Protein AF-A0A0L8AGY3-F1 (afdb_monomer_lite)

Organism: NCBI:txid1566026

InterPro domains:
  IPR044048 Bacterial Ig-like domain 12 [PF19078] (30-74)

Sequence (74 aa):
TVTIDVAANVAQDAAANGNTAATQFSITADLTAPTVLISSTAANPINDAFTATFTFSEAVTGFAVGDITLGNAT

Secondary structure (DSSP, 8-state):
-EEE---TTSSB-TT-PBPPPPPPEEEPPP-PPPPEEEE--S-SS--S----EEEESS---S--GGGPPPSS--

pLDDT: mean 95.9, std 2.6, range [81.5, 98.25]

Structure (mmCIF, N/CA/C/O backbone):
data_AF-A0A0L8AGY3-F1
#
_entry.id   AF-A0A0L8AGY3-F1
#
loop_
_atom_site.group_PDB
_atom_site.id
_atom_site.type_symbol
_atom_site.label_atom_id
_atom_site.label_alt_id
_atom_site.label_comp_id
_atom_site.label_asym_id
_atom_site.label_entity_id
_atom_site.label_seq_id
_atom_site.pdbx_PDB_ins_code
_atom_site.Cartn_x
_atom_site.Cartn_y
_atom_site.Cartn_z
_atom_site.occupancy
_atom_site.B_iso_or_equiv
_atom_site.auth_seq_id
_atom_site.auth_comp_id
_atom_site.auth_asym_id
_atom_site.auth_atom_id
_atom_site.pdbx_PDB_model_num
ATOM 1 N N . THR A 1 1 ? -1.248 2.421 15.416 1.00 90.75 1 THR A N 1
ATOM 2 C CA . THR A 1 1 ? -2.096 1.655 16.352 1.00 90.75 1 THR A CA 1
ATOM 3 C C . THR A 1 1 ? -3.540 1.976 16.082 1.00 90.75 1 THR A C 1
ATOM 5 O O . THR A 1 1 ? -3.846 3.142 15.866 1.00 90.75 1 THR A O 1
ATOM 8 N N . VAL A 1 2 ? -4.392 0.961 16.057 1.00 95.38 2 VAL A N 1
ATOM 9 C CA . VAL A 1 2 ? -5.843 1.089 15.909 1.00 95.38 2 VAL A CA 1
ATOM 10 C C . VAL A 1 2 ? -6.469 0.648 17.223 1.00 95.38 2 VAL A C 1
ATOM 12 O O . VAL A 1 2 ? -6.101 -0.404 17.751 1.00 95.38 2 VAL A O 1
ATOM 15 N N . THR A 1 3 ? -7.379 1.456 17.757 1.00 96.38 3 THR A N 1
ATOM 16 C CA . THR A 1 3 ? -8.092 1.162 19.001 1.00 96.38 3 THR A CA 1
ATOM 17 C C . THR A 1 3 ? -9.582 1.027 18.747 1.00 96.38 3 THR A C 1
ATOM 19 O O . THR A 1 3 ? -10.126 1.619 17.813 1.00 96.38 3 THR A O 1
ATOM 22 N N . ILE A 1 4 ? -10.233 0.221 19.579 1.00 96.44 4 ILE A N 1
ATOM 23 C CA . ILE A 1 4 ? -11.685 0.086 19.603 1.00 96.44 4 ILE A CA 1
ATOM 24 C C . ILE A 1 4 ? -12.134 0.280 21.044 1.00 96.44 4 ILE A C 1
ATOM 26 O O . ILE A 1 4 ? -11.709 -0.446 21.947 1.00 96.44 4 ILE A O 1
ATOM 30 N N . ASP A 1 5 ? -13.015 1.257 21.226 1.00 97.56 5 ASP A N 1
ATOM 31 C CA . ASP A 1 5 ? -13.602 1.621 22.504 1.00 97.56 5 ASP A CA 1
ATOM 32 C C . ASP A 1 5 ? -15.114 1.414 22.455 1.00 97.56 5 ASP A C 1
ATOM 34 O O . ASP A 1 5 ? -15.787 1.789 21.493 1.00 97.56 5 ASP A O 1
ATOM 38 N N . VAL A 1 6 ? -15.655 0.840 23.527 1.00 97.50 6 VAL A N 1
ATOM 39 C CA . VAL A 1 6 ? -17.098 0.781 23.768 1.00 97.50 6 VAL A CA 1
ATOM 40 C C . VAL A 1 6 ? -17.344 1.523 25.069 1.00 97.50 6 VAL A C 1
ATOM 42 O O . VAL A 1 6 ? -17.046 1.012 26.148 1.00 97.50 6 VAL A O 1
ATOM 45 N N . ALA A 1 7 ? -17.839 2.756 24.965 1.00 98.25 7 ALA A N 1
ATOM 46 C CA . ALA A 1 7 ? -18.134 3.572 26.135 1.00 98.25 7 ALA A CA 1
ATOM 47 C C . ALA A 1 7 ? -19.306 2.986 26.946 1.00 98.25 7 ALA A C 1
ATOM 49 O O . ALA A 1 7 ? -20.049 2.121 26.479 1.00 98.25 7 ALA A O 1
ATOM 50 N N . ALA A 1 8 ? -19.472 3.447 28.185 1.00 97.94 8 ALA A N 1
ATOM 51 C CA . ALA A 1 8 ? -20.639 3.081 28.980 1.00 97.94 8 ALA A CA 1
ATOM 52 C C . ALA A 1 8 ? -21.919 3.661 28.356 1.00 97.94 8 ALA A C 1
ATOM 54 O O . ALA A 1 8 ? -21.898 4.762 27.803 1.00 97.94 8 ALA A O 1
ATOM 55 N N . ASN A 1 9 ? -23.033 2.943 28.503 1.00 97.19 9 ASN A N 1
ATOM 56 C CA . ASN A 1 9 ? -24.375 3.363 28.081 1.00 97.19 9 ASN A CA 1
ATOM 57 C C . ASN A 1 9 ? -24.556 3.614 26.568 1.00 97.19 9 ASN A C 1
ATOM 59 O O . ASN A 1 9 ? -25.486 4.314 26.174 1.00 97.19 9 ASN A O 1
ATOM 63 N N . VAL A 1 10 ? -23.698 3.053 25.711 1.00 97.69 10 VAL A N 1
ATOM 64 C CA . VAL A 1 10 ? -23.874 3.110 24.242 1.00 97.69 10 VAL A CA 1
ATOM 65 C C . VAL A 1 10 ? -24.777 1.992 23.722 1.00 97.69 10 VAL A C 1
ATOM 67 O O . VAL A 1 10 ? -25.383 2.127 22.662 1.00 97.69 10 VAL A O 1
ATOM 70 N N . ALA A 1 11 ? -24.885 0.900 24.476 1.00 97.00 11 ALA A N 1
ATOM 71 C CA . ALA A 1 11 ? -25.830 -0.182 24.260 1.00 97.00 11 ALA A CA 1
ATOM 72 C C . ALA A 1 11 ? -26.791 -0.250 25.450 1.00 97.00 11 ALA A C 1
ATOM 74 O O . ALA A 1 11 ? -26.365 -0.133 26.601 1.00 97.00 11 ALA A O 1
ATOM 75 N N . GLN A 1 12 ? -28.078 -0.441 25.160 1.00 97.81 12 GLN A N 1
ATOM 76 C CA . GLN A 1 12 ? -29.135 -0.577 26.158 1.00 97.81 12 GLN A CA 1
ATOM 77 C C . GLN A 1 12 ? -29.964 -1.831 25.883 1.00 97.81 12 GLN A C 1
ATOM 79 O O . GLN A 1 12 ? -30.203 -2.173 24.723 1.00 97.81 12 GLN A O 1
ATOM 84 N N . ASP A 1 13 ? -30.401 -2.508 26.942 1.00 96.56 13 ASP A N 1
ATOM 85 C CA . ASP A 1 13 ? -31.378 -3.592 26.831 1.00 96.56 13 ASP A CA 1
ATOM 86 C C . ASP A 1 13 ? -32.821 -3.055 26.705 1.00 96.56 13 ASP A C 1
ATOM 88 O O . ASP A 1 13 ? -33.072 -1.847 26.702 1.00 96.56 13 ASP A O 1
ATOM 92 N N . ALA A 1 14 ? -33.800 -3.960 26.606 1.00 97.81 14 ALA A N 1
ATOM 93 C CA . ALA A 1 14 ? -35.214 -3.593 26.487 1.00 97.81 14 ALA A CA 1
ATOM 94 C C . ALA A 1 14 ? -35.776 -2.869 27.729 1.00 97.81 14 ALA A C 1
ATOM 96 O O . ALA A 1 14 ? -36.831 -2.242 27.641 1.00 97.81 14 ALA A O 1
ATOM 97 N N . ALA A 1 15 ? -35.089 -2.950 28.870 1.00 97.88 15 ALA A N 1
ATOM 98 C CA . ALA A 1 15 ? -35.428 -2.251 30.103 1.00 97.88 15 ALA A CA 1
ATOM 99 C C . ALA A 1 15 ? -34.638 -0.936 30.276 1.00 97.88 15 ALA A C 1
ATOM 101 O O . ALA A 1 15 ?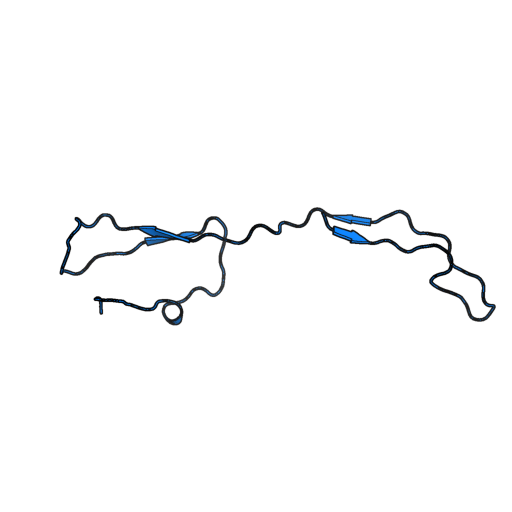 -34.730 -0.315 31.332 1.00 97.88 15 ALA A O 1
ATOM 102 N N . ALA A 1 16 ? -33.905 -0.495 29.244 1.00 97.00 16 ALA A N 1
ATOM 103 C CA . ALA A 1 16 ? -33.040 0.687 29.243 1.00 97.00 16 ALA A CA 1
ATOM 104 C C . ALA A 1 16 ? -31.847 0.615 30.219 1.00 97.00 16 ALA A C 1
ATOM 106 O O . ALA A 1 16 ? -31.298 1.644 30.616 1.00 97.00 16 ALA A O 1
ATOM 107 N N . ASN A 1 17 ? -31.396 -0.589 30.588 1.00 97.94 17 ASN A N 1
ATOM 108 C CA . ASN A 1 17 ? -30.145 -0.739 31.329 1.00 97.94 17 ASN A CA 1
ATOM 109 C C . ASN A 1 17 ? -28.960 -0.581 30.369 1.00 97.94 17 ASN A C 1
ATOM 111 O O . ASN A 1 17 ? -28.862 -1.305 29.377 1.00 97.94 17 ASN A O 1
ATOM 115 N N . GLY A 1 18 ? -28.051 0.348 30.670 1.00 98.25 18 GLY A N 1
ATOM 116 C CA . GLY A 1 18 ? -26.845 0.581 29.876 1.00 98.25 18 GLY A CA 1
ATOM 117 C C . GLY A 1 18 ? -25.733 -0.443 30.124 1.00 98.25 18 GLY A C 1
ATOM 118 O O . GLY A 1 18 ? -25.592 -0.986 31.221 1.00 98.25 18 GLY A O 1
ATOM 119 N N . ASN A 1 19 ? -24.893 -0.683 29.113 1.00 98.19 19 ASN A N 1
ATOM 120 C CA . ASN A 1 19 ? -23.662 -1.460 29.275 1.00 98.19 19 ASN A CA 1
ATOM 121 C C . ASN A 1 19 ? -22.604 -0.703 30.101 1.00 98.19 19 ASN A C 1
ATOM 123 O O . ASN A 1 19 ? -22.523 0.527 30.074 1.00 98.19 19 ASN A O 1
ATOM 127 N N . THR A 1 20 ? -21.707 -1.440 30.758 1.00 98.19 20 THR A N 1
ATOM 128 C CA . THR A 1 20 ? -20.456 -0.877 31.292 1.00 98.19 20 THR A CA 1
ATOM 129 C C . THR A 1 20 ? -19.450 -0.648 30.164 1.00 98.19 20 THR A C 1
ATOM 131 O O . THR A 1 20 ? -19.455 -1.377 29.170 1.00 98.19 20 THR A O 1
ATOM 134 N N . ALA A 1 21 ? -18.582 0.356 30.316 1.00 98.25 21 ALA A N 1
ATOM 135 C CA . ALA A 1 21 ? -17.494 0.591 29.373 1.00 98.25 21 ALA A CA 1
ATOM 136 C C . ALA A 1 21 ? -16.584 -0.645 29.264 1.00 98.25 21 ALA A C 1
ATOM 138 O O . ALA A 1 21 ? -16.231 -1.251 30.278 1.00 98.25 21 ALA A O 1
ATOM 139 N N . ALA A 1 22 ? -16.205 -1.011 28.040 1.00 97.69 22 ALA A N 1
ATOM 140 C CA . ALA A 1 22 ? -15.283 -2.114 27.799 1.00 97.69 22 ALA A CA 1
ATOM 141 C C . ALA A 1 22 ? -13.837 -1.709 28.121 1.00 97.69 22 ALA A C 1
ATOM 143 O O . ALA A 1 22 ? -13.460 -0.542 28.010 1.00 97.69 22 ALA A O 1
ATOM 144 N N . THR A 1 23 ? -12.998 -2.691 28.456 1.00 97.81 23 THR A N 1
ATOM 145 C CA . THR A 1 23 ? -11.544 -2.503 28.389 1.00 97.81 23 THR A CA 1
ATOM 146 C C . THR A 1 23 ? -11.155 -2.239 26.936 1.00 97.81 23 THR A C 1
ATOM 148 O O . THR A 1 23 ? -11.564 -2.989 26.050 1.00 97.81 23 THR A O 1
ATOM 151 N N . GLN A 1 24 ? -10.379 -1.181 26.695 1.00 97.44 24 GLN A N 1
ATOM 152 C CA . GLN A 1 24 ? -9.971 -0.794 25.347 1.00 97.44 24 GLN A CA 1
ATOM 153 C C . GLN A 1 24 ? -9.236 -1.941 24.646 1.00 97.44 24 GLN A C 1
ATOM 155 O O . GLN A 1 24 ? 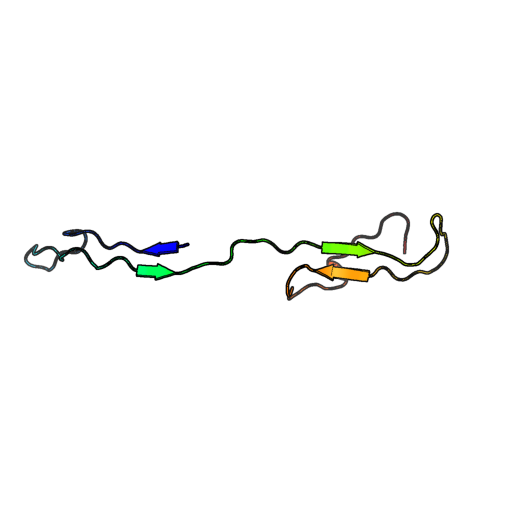-8.269 -2.496 25.176 1.00 97.44 24 GLN A O 1
ATOM 160 N N . PHE A 1 25 ? -9.671 -2.255 23.428 1.00 97.69 25 PHE A N 1
ATOM 161 C CA . PHE A 1 25 ? -8.929 -3.131 22.533 1.00 97.69 25 PHE A CA 1
ATOM 162 C C . PHE A 1 25 ? -7.948 -2.300 21.703 1.00 97.69 25 PHE A C 1
ATOM 164 O O . PHE A 1 25 ? -8.286 -1.211 21.235 1.00 97.69 25 PHE A O 1
ATOM 171 N N . SER A 1 26 ? -6.737 -2.816 21.497 1.00 97.06 26 SER A N 1
ATOM 172 C CA . SER A 1 26 ? -5.686 -2.136 20.742 1.00 97.06 26 SER A CA 1
ATOM 173 C C . SER A 1 26 ? -4.881 -3.133 19.918 1.00 97.06 26 SER A C 1
ATOM 175 O O . SER A 1 26 ? -4.521 -4.205 20.406 1.00 97.06 26 SER A O 1
ATOM 177 N N . ILE A 1 27 ? -4.588 -2.764 18.672 1.00 97.25 27 ILE A N 1
ATOM 178 C CA . ILE A 1 27 ? -3.747 -3.536 17.758 1.00 97.25 27 ILE A CA 1
ATOM 179 C C . ILE A 1 27 ? -2.793 -2.616 16.992 1.00 97.25 27 ILE A C 1
ATOM 181 O O . ILE A 1 27 ? -3.127 -1.493 16.600 1.00 97.25 27 ILE A O 1
ATOM 185 N N . THR A 1 28 ? -1.570 -3.082 16.760 1.00 96.50 28 THR A N 1
ATOM 186 C CA . THR A 1 28 ? -0.631 -2.416 15.856 1.00 96.50 28 THR A CA 1
ATOM 187 C C . THR A 1 28 ? -1.007 -2.743 14.416 1.00 96.50 28 THR A C 1
ATOM 189 O O . THR A 1 28 ? -0.950 -3.899 14.012 1.00 96.50 28 THR A O 1
ATOM 192 N N . ALA A 1 29 ? -1.389 -1.725 13.649 1.00 93.56 29 ALA A N 1
ATOM 193 C CA . ALA A 1 29 ? -1.535 -1.827 12.204 1.00 93.56 29 ALA A CA 1
ATOM 194 C C . ALA A 1 29 ? -0.268 -1.290 11.540 1.00 93.56 29 ALA A C 1
ATOM 196 O O . ALA A 1 29 ? 0.224 -0.234 11.954 1.00 93.56 29 ALA A O 1
ATOM 197 N N . ASP A 1 30 ? 0.221 -1.999 10.525 1.00 92.19 30 ASP A N 1
ATOM 198 C CA . ASP A 1 30 ? 1.155 -1.422 9.568 1.00 92.19 30 ASP A CA 1
ATOM 199 C C . ASP A 1 30 ? 0.358 -0.588 8.563 1.00 92.19 30 ASP A C 1
ATOM 201 O O . ASP A 1 30 ? -0.605 -1.067 7.966 1.00 92.19 30 ASP A O 1
ATOM 205 N N . LEU A 1 31 ? 0.713 0.688 8.462 1.00 91.25 31 LEU A N 1
ATOM 206 C CA . LEU A 1 31 ? 0.088 1.666 7.568 1.00 91.25 31 LEU A CA 1
ATOM 207 C C . LEU A 1 31 ? 1.127 2.281 6.625 1.00 91.25 31 LEU A C 1
ATOM 209 O O . LEU A 1 31 ? 0.866 3.304 5.989 1.00 91.25 31 LEU A O 1
ATOM 213 N N . THR A 1 32 ? 2.321 1.695 6.579 1.00 93.38 32 THR A N 1
ATOM 214 C CA . THR A 1 32 ? 3.371 2.099 5.654 1.00 93.38 32 THR A CA 1
ATOM 215 C C . THR A 1 32 ? 2.978 1.603 4.271 1.00 93.38 32 THR A C 1
ATOM 217 O O . THR A 1 32 ? 2.617 0.446 4.112 1.00 93.38 32 THR A O 1
ATOM 220 N N . ALA A 1 33 ? 2.982 2.491 3.278 1.00 94.44 33 ALA A N 1
ATOM 221 C CA . ALA A 1 33 ? 2.710 2.096 1.902 1.00 94.44 33 ALA A CA 1
ATOM 222 C C . ALA A 1 33 ? 3.980 1.531 1.239 1.00 94.44 33 ALA A C 1
ATOM 224 O O . ALA A 1 33 ? 5.075 2.046 1.513 1.00 94.44 33 ALA A O 1
ATOM 225 N N . PRO A 1 34 ? 3.845 0.578 0.295 1.00 96.31 34 PRO A N 1
ATOM 226 C CA . PRO A 1 34 ? 4.981 0.066 -0.451 1.00 96.31 34 PRO A CA 1
ATOM 227 C C . PRO A 1 34 ? 5.593 1.182 -1.287 1.00 96.31 34 PRO A C 1
ATOM 229 O O . PRO A 1 34 ? 4.900 1.954 -1.952 1.00 96.31 34 PRO A O 1
ATOM 232 N N . THR A 1 35 ? 6.917 1.229 -1.311 1.00 97.25 35 THR A N 1
ATOM 233 C CA . THR A 1 35 ? 7.674 2.028 -2.275 1.00 97.25 35 THR A CA 1
ATOM 234 C C . THR A 1 35 ? 8.207 1.119 -3.372 1.00 97.25 35 THR A C 1
ATOM 236 O O . THR A 1 35 ? 8.397 -0.079 -3.154 1.00 97.25 35 THR A O 1
ATOM 239 N N . VAL A 1 36 ? 8.452 1.685 -4.553 1.00 97.56 36 VAL A N 1
ATOM 240 C CA . VAL A 1 36 ? 9.082 0.981 -5.672 1.00 97.56 36 VAL A CA 1
ATOM 241 C C . VAL A 1 36 ? 10.330 1.733 -6.114 1.00 97.56 36 VAL A C 1
ATOM 243 O O . VAL A 1 36 ? 10.291 2.937 -6.370 1.00 97.56 36 VAL A O 1
ATOM 246 N N . LEU A 1 37 ? 11.443 1.014 -6.208 1.00 98.00 37 LEU A N 1
ATOM 247 C CA . LEU A 1 37 ? 12.665 1.480 -6.845 1.00 98.00 37 LEU A CA 1
ATOM 248 C C . LEU A 1 37 ? 12.784 0.811 -8.211 1.00 98.00 37 LEU A C 1
ATOM 250 O O . LEU A 1 37 ? 12.810 -0.414 -8.302 1.00 98.00 37 LEU A O 1
ATOM 254 N N . ILE A 1 38 ? 12.900 1.619 -9.261 1.00 96.38 38 ILE A N 1
ATOM 255 C CA . ILE A 1 38 ? 13.173 1.143 -10.617 1.00 96.38 38 ILE A CA 1
ATOM 256 C C . ILE A 1 38 ? 14.654 1.369 -10.897 1.00 96.38 38 ILE A C 1
ATOM 258 O O . ILE A 1 38 ? 15.162 2.477 -10.725 1.00 96.38 38 ILE A O 1
ATOM 262 N N . SER A 1 39 ? 15.355 0.319 -11.307 1.00 96.62 39 SER A N 1
ATOM 263 C CA . SER A 1 39 ? 16.800 0.354 -11.538 1.00 96.62 39 SER A CA 1
ATOM 264 C C . SER A 1 39 ? 17.191 -0.405 -12.801 1.00 96.62 39 SER A C 1
ATOM 266 O O . SER A 1 39 ? 16.445 -1.246 -13.293 1.00 96.62 39 SER A O 1
ATOM 268 N N . SER A 1 40 ? 18.368 -0.097 -13.338 1.00 96.38 40 SER A N 1
ATOM 269 C CA . SER A 1 40 ? 18.984 -0.802 -14.460 1.00 96.38 40 SER A CA 1
ATOM 270 C C . SER A 1 40 ? 20.499 -0.756 -14.291 1.00 96.38 40 SER A C 1
ATOM 272 O O . SER A 1 40 ? 21.037 0.204 -13.738 1.00 96.38 40 SER A O 1
ATOM 274 N N . THR A 1 41 ? 21.187 -1.793 -14.757 1.00 96.69 41 THR A N 1
ATOM 275 C CA . THR A 1 41 ? 22.655 -1.823 -14.842 1.00 96.69 41 THR A CA 1
ATOM 276 C C . THR A 1 41 ? 23.171 -1.357 -16.203 1.00 96.69 41 THR A C 1
ATOM 278 O O . THR A 1 41 ? 24.383 -1.296 -16.408 1.00 96.69 41 THR A O 1
ATOM 281 N N . ALA A 1 42 ? 22.274 -1.027 -17.137 1.00 96.50 42 ALA A N 1
ATOM 282 C CA . ALA A 1 42 ? 22.646 -0.479 -18.431 1.00 96.50 42 ALA A CA 1
ATOM 283 C C . ALA A 1 42 ? 23.317 0.894 -18.287 1.00 96.50 42 ALA A C 1
ATOM 285 O O . ALA A 1 42 ? 22.958 1.698 -17.425 1.00 96.50 42 ALA A O 1
ATOM 286 N N . ALA A 1 43 ? 24.281 1.173 -19.165 1.00 95.50 43 ALA A N 1
ATOM 287 C CA . ALA A 1 43 ? 24.894 2.492 -19.247 1.00 95.50 43 ALA A CA 1
ATOM 288 C C . ALA A 1 43 ? 23.847 3.550 -19.635 1.00 95.50 43 ALA A C 1
ATOM 290 O O . ALA A 1 43 ? 22.932 3.275 -20.403 1.00 95.50 43 ALA A O 1
ATOM 291 N N . ASN A 1 44 ? 23.990 4.769 -19.117 1.00 91.38 44 ASN A N 1
ATOM 292 C CA . ASN A 1 44 ? 23.139 5.900 -19.479 1.00 91.38 44 ASN A CA 1
ATOM 293 C C . ASN A 1 44 ? 23.969 6.923 -20.281 1.00 91.38 44 ASN A C 1
ATOM 295 O O . ASN A 1 44 ? 24.982 7.388 -19.749 1.00 91.38 44 ASN A O 1
ATOM 299 N N . PRO A 1 45 ? 23.572 7.300 -21.513 1.00 93.62 45 PRO A N 1
ATOM 300 C CA . PRO A 1 45 ? 22.359 6.881 -22.229 1.00 93.62 45 PRO A CA 1
ATOM 301 C C . PRO A 1 45 ? 22.476 5.499 -22.888 1.00 93.62 45 PRO A C 1
ATOM 303 O O . PRO A 1 45 ? 23.572 5.040 -23.201 1.00 93.62 45 PRO A O 1
ATOM 306 N N . ILE A 1 46 ? 21.324 4.876 -23.149 1.00 95.06 46 ILE A N 1
ATOM 307 C CA . ILE A 1 46 ? 21.190 3.630 -23.916 1.00 95.06 46 ILE A CA 1
ATOM 308 C C . ILE A 1 46 ? 20.035 3.741 -24.917 1.00 95.06 46 ILE A C 1
ATOM 310 O O . ILE A 1 46 ? 19.028 4.391 -24.638 1.00 95.06 46 ILE A O 1
ATOM 314 N N . ASN A 1 47 ? 20.192 3.117 -26.086 1.00 95.44 47 ASN A N 1
ATOM 315 C CA . ASN A 1 47 ? 19.190 3.028 -27.155 1.00 95.44 47 ASN A CA 1
ATOM 316 C C . ASN A 1 47 ? 19.038 1.593 -27.705 1.00 95.44 47 ASN A C 1
ATOM 318 O O . ASN A 1 47 ? 18.658 1.412 -28.859 1.00 95.44 47 ASN A O 1
ATOM 322 N N . ASP A 1 48 ? 19.358 0.596 -26.882 1.00 95.62 48 ASP A N 1
ATOM 323 C CA . ASP A 1 48 ? 19.244 -0.836 -27.172 1.00 95.62 48 ASP A CA 1
ATOM 324 C C . ASP A 1 48 ? 18.456 -1.528 -26.044 1.00 95.62 48 ASP A C 1
ATOM 326 O O . ASP A 1 48 ? 18.149 -0.907 -25.018 1.00 95.62 48 ASP A O 1
ATOM 330 N N . ALA A 1 49 ? 18.113 -2.802 -26.223 1.00 95.81 49 ALA A N 1
ATOM 331 C CA . ALA A 1 49 ? 17.383 -3.586 -25.237 1.00 95.81 49 ALA A CA 1
ATOM 332 C C . ALA A 1 49 ? 18.118 -3.619 -23.885 1.00 95.81 49 ALA A C 1
ATOM 334 O O . ALA A 1 49 ? 19.320 -3.876 -23.801 1.00 95.81 49 ALA A O 1
ATOM 335 N N . PHE A 1 50 ? 17.37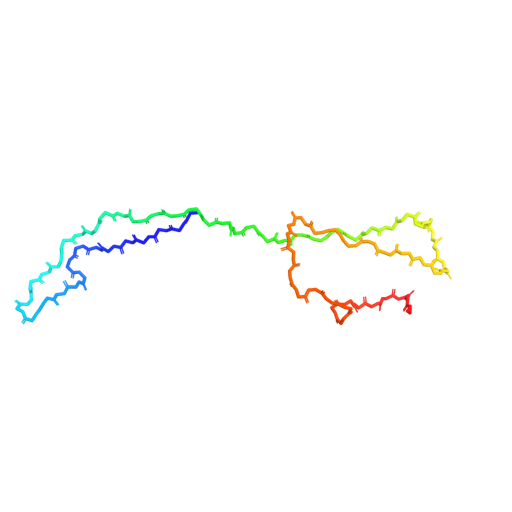1 -3.404 -22.804 1.00 95.56 50 PHE A N 1
ATOM 336 C CA . PHE A 1 50 ? 17.882 -3.476 -21.440 1.00 95.56 50 PHE A CA 1
ATOM 337 C C . PHE A 1 50 ? 16.835 -4.056 -20.493 1.00 95.56 50 PHE A C 1
ATOM 339 O O . PHE A 1 50 ? 15.656 -4.162 -20.819 1.00 95.56 50 PHE A O 1
ATOM 346 N N . THR A 1 51 ? 17.275 -4.435 -19.296 1.00 95.38 51 THR A N 1
ATOM 347 C CA . THR A 1 51 ? 16.384 -4.890 -18.226 1.00 95.38 51 THR A CA 1
ATOM 348 C C . THR A 1 51 ? 16.189 -3.778 -17.205 1.00 95.38 51 THR A C 1
ATOM 350 O O . THR A 1 51 ? 17.164 -3.243 -16.678 1.00 95.38 51 THR A O 1
ATOM 353 N N . ALA A 1 52 ? 14.930 -3.460 -16.908 1.00 95.25 52 ALA A N 1
ATOM 354 C CA . ALA A 1 52 ? 14.555 -2.668 -15.746 1.00 95.25 52 ALA A CA 1
ATOM 355 C C . ALA A 1 52 ? 14.117 -3.604 -14.612 1.00 95.25 52 ALA A C 1
ATOM 357 O O . ALA A 1 52 ? 13.271 -4.477 -14.809 1.00 95.25 52 ALA A O 1
ATOM 358 N N . THR A 1 53 ? 14.675 -3.405 -13.424 1.00 96.75 53 THR A N 1
ATOM 359 C CA . THR A 1 53 ? 14.334 -4.153 -12.213 1.00 96.75 53 THR A CA 1
ATOM 360 C C . THR A 1 53 ? 13.498 -3.276 -11.296 1.00 96.75 53 THR A C 1
ATOM 362 O O . THR A 1 53 ? 13.933 -2.188 -10.911 1.00 96.75 53 THR A O 1
ATOM 365 N N . PHE A 1 54 ? 12.319 -3.773 -10.927 1.00 97.62 54 PHE A N 1
ATOM 366 C CA . PHE A 1 54 ? 11.417 -3.160 -9.958 1.00 97.62 54 PHE A CA 1
ATOM 367 C C . PHE A 1 54 ? 11.624 -3.837 -8.603 1.00 97.62 54 PHE A C 1
ATOM 369 O O . PHE A 1 54 ? 11.390 -5.038 -8.467 1.00 97.62 54 PHE A O 1
ATOM 376 N N . THR A 1 55 ? 12.056 -3.073 -7.605 1.00 97.88 55 THR A N 1
ATOM 377 C CA . THR A 1 55 ? 12.255 -3.554 -6.235 1.00 97.88 55 THR A CA 1
ATOM 378 C C . THR A 1 55 ? 11.257 -2.869 -5.319 1.00 97.88 55 THR A C 1
ATOM 380 O O . THR A 1 55 ? 11.300 -1.649 -5.162 1.00 97.88 55 THR A O 1
ATOM 383 N N . PHE A 1 56 ? 10.374 -3.652 -4.707 1.00 98.25 56 PHE A N 1
ATOM 384 C CA . PHE A 1 56 ? 9.405 -3.158 -3.735 1.00 98.25 56 PHE A CA 1
ATOM 385 C C . PHE A 1 56 ? 9.969 -3.237 -2.313 1.00 98.25 56 PHE A C 1
ATOM 387 O O . PHE A 1 56 ? 10.705 -4.171 -1.990 1.00 98.25 56 PHE A O 1
ATOM 394 N N . SER A 1 57 ? 9.630 -2.272 -1.454 1.00 97.88 57 SER A N 1
ATOM 395 C CA . SER A 1 57 ? 10.059 -2.274 -0.042 1.00 97.88 57 SER A CA 1
ATOM 396 C C . SER A 1 57 ? 9.363 -3.333 0.820 1.00 97.88 57 SER A C 1
ATOM 398 O O . SER A 1 57 ? 9.803 -3.610 1.931 1.00 97.88 57 SER A O 1
ATOM 400 N N . GLU A 1 58 ? 8.290 -3.923 0.305 1.00 96.62 58 GLU A N 1
ATOM 401 C CA . GLU A 1 58 ? 7.503 -4.987 0.922 1.00 96.62 58 GLU A CA 1
ATOM 402 C C . GLU A 1 58 ? 6.861 -5.858 -0.172 1.00 96.62 58 GLU A C 1
ATOM 404 O O . GLU A 1 58 ? 6.963 -5.560 -1.365 1.00 96.62 58 GLU A O 1
ATOM 409 N N . ALA A 1 59 ? 6.215 -6.957 0.219 1.00 96.19 59 ALA A N 1
ATOM 410 C CA . ALA A 1 59 ? 5.576 -7.859 -0.730 1.00 96.19 59 ALA A CA 1
ATOM 411 C C . ALA A 1 59 ? 4.358 -7.193 -1.3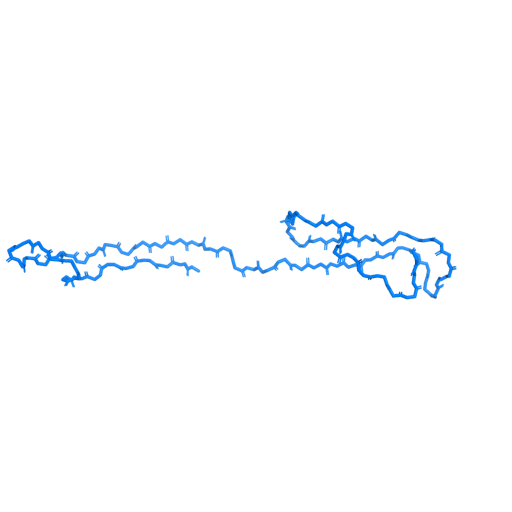94 1.00 96.19 59 ALA A C 1
ATOM 413 O O . ALA A 1 59 ? 3.374 -6.875 -0.733 1.00 96.19 59 ALA A O 1
ATOM 414 N N . VAL A 1 60 ? 4.400 -7.051 -2.720 1.00 96.31 60 VAL A N 1
ATOM 415 C CA . VAL A 1 60 ? 3.284 -6.541 -3.527 1.00 96.31 60 VAL A CA 1
ATOM 416 C C . VAL A 1 60 ? 2.625 -7.696 -4.277 1.00 96.31 60 VAL A C 1
ATOM 418 O O . VAL A 1 60 ? 3.300 -8.531 -4.877 1.00 96.31 60 VAL A O 1
ATOM 421 N N . THR A 1 61 ? 1.292 -7.745 -4.249 1.00 96.50 61 THR A N 1
ATOM 422 C CA . THR A 1 61 ? 0.488 -8.715 -5.008 1.00 96.50 61 THR A CA 1
ATOM 423 C C . THR A 1 61 ? -0.271 -8.005 -6.125 1.00 96.50 61 THR A C 1
ATOM 425 O O . THR A 1 61 ? -0.597 -6.828 -6.005 1.00 96.50 61 THR A O 1
ATOM 428 N N . GLY A 1 62 ? -0.529 -8.706 -7.231 1.00 96.50 62 GLY A N 1
ATOM 429 C CA . GLY A 1 62 ? -1.298 -8.165 -8.357 1.00 96.50 62 GLY A CA 1
ATOM 430 C C . GLY A 1 62 ? -0.523 -7.273 -9.333 1.00 96.50 62 GLY A C 1
ATOM 431 O O . GLY A 1 62 ? -1.105 -6.892 -10.338 1.00 96.50 62 GLY A O 1
ATOM 432 N N . PHE A 1 63 ? 0.764 -6.994 -9.091 1.00 96.38 63 PHE A N 1
ATOM 433 C CA . PHE A 1 63 ? 1.611 -6.278 -10.050 1.00 96.38 63 PHE A CA 1
ATOM 434 C C . PHE A 1 63 ? 1.822 -7.109 -11.323 1.00 96.38 63 PHE A C 1
ATOM 436 O O . PHE A 1 63 ? 2.268 -8.260 -11.259 1.00 96.38 63 PHE A O 1
ATOM 443 N N . ALA A 1 64 ? 1.513 -6.525 -12.476 1.00 96.75 64 ALA A N 1
ATOM 444 C CA . ALA A 1 64 ? 1.575 -7.171 -13.779 1.00 96.75 64 ALA A CA 1
ATOM 445 C C . ALA A 1 64 ? 2.101 -6.221 -14.866 1.00 96.75 64 ALA A C 1
ATOM 447 O O . ALA A 1 64 ? 2.233 -5.016 -14.679 1.00 96.75 64 ALA A O 1
ATOM 448 N N . VAL A 1 65 ? 2.362 -6.766 -16.059 1.00 94.56 65 VAL A N 1
ATOM 449 C CA . VAL A 1 65 ? 2.866 -5.988 -17.209 1.00 94.56 65 VAL A CA 1
ATOM 450 C C . VAL A 1 65 ? 1.924 -4.840 -17.595 1.00 94.56 65 VAL A C 1
ATOM 452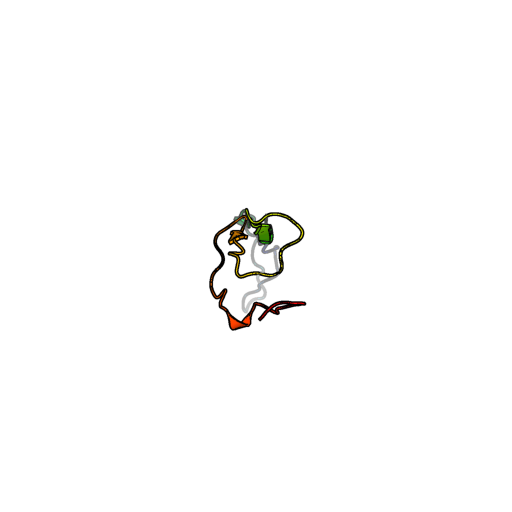 O O . VAL A 1 65 ? 2.392 -3.793 -18.025 1.00 94.56 65 VAL A O 1
ATOM 455 N N . GLY A 1 66 ? 0.610 -5.002 -17.402 1.00 96.75 66 GLY A N 1
ATOM 456 C CA . GLY A 1 66 ? -0.380 -3.955 -17.682 1.00 96.75 66 GLY A CA 1
ATOM 457 C C . GLY A 1 66 ? -0.262 -2.710 -16.794 1.00 96.75 66 GLY A C 1
ATOM 458 O O . GLY A 1 66 ? -0.783 -1.664 -17.169 1.00 96.75 66 GLY A O 1
ATOM 459 N N . ASP A 1 67 ? 0.450 -2.799 -15.667 1.00 96.12 67 ASP A N 1
ATOM 460 C CA . ASP A 1 67 ? 0.708 -1.665 -14.771 1.00 96.12 67 ASP A CA 1
ATOM 461 C C . ASP A 1 67 ? 1.905 -0.816 -15.236 1.00 96.12 67 ASP A C 1
ATOM 463 O O . ASP A 1 67 ? 2.197 0.236 -14.664 1.00 96.12 67 ASP A O 1
ATOM 467 N N . ILE A 1 68 ? 2.624 -1.265 -16.272 1.00 95.38 68 ILE A N 1
ATOM 468 C CA . ILE A 1 68 ? 3.830 -0.615 -16.780 1.00 95.38 68 ILE A CA 1
ATOM 469 C C . ILE A 1 68 ? 3.469 0.236 -17.997 1.00 95.38 68 ILE A C 1
ATOM 471 O O . ILE A 1 68 ? 3.026 -0.266 -19.027 1.00 95.38 68 ILE A O 1
ATOM 475 N N . THR A 1 69 ? 3.721 1.541 -17.900 1.00 95.00 69 THR A N 1
ATOM 476 C CA . THR A 1 69 ? 3.677 2.452 -19.050 1.00 95.00 69 THR A CA 1
ATOM 477 C C . THR A 1 69 ? 5.095 2.755 -19.512 1.00 95.00 69 THR A C 1
ATOM 479 O O . THR A 1 69 ? 5.928 3.213 -18.730 1.00 95.00 69 THR A O 1
ATOM 482 N N . LEU A 1 70 ? 5.369 2.512 -20.791 1.00 93.38 70 LEU A N 1
ATOM 483 C CA . LEU A 1 70 ? 6.668 2.771 -21.403 1.00 93.38 70 LEU A CA 1
ATOM 484 C C . LEU A 1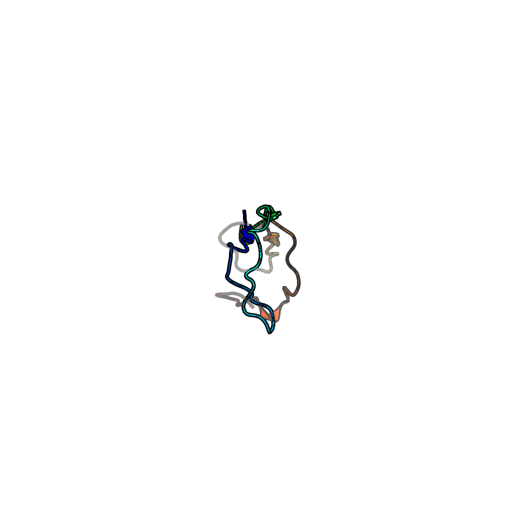 70 ? 6.722 4.199 -21.959 1.00 93.38 70 LEU A C 1
ATOM 486 O O . LEU A 1 70 ? 5.800 4.652 -22.636 1.00 93.38 70 LEU A O 1
ATOM 490 N N . GLY A 1 71 ? 7.823 4.900 -21.695 1.00 93.38 71 GLY A N 1
ATOM 491 C CA . GLY A 1 71 ? 8.150 6.186 -22.309 1.00 93.38 71 GLY A CA 1
ATOM 492 C C . GLY A 1 71 ? 9.510 6.094 -22.991 1.00 93.38 71 GLY A C 1
ATOM 493 O O . GLY A 1 71 ? 10.473 5.671 -22.358 1.00 93.38 71 GLY A O 1
ATOM 494 N N . ASN A 1 72 ? 9.596 6.478 -24.270 1.00 91.50 72 ASN A N 1
ATOM 495 C CA . ASN A 1 72 ? 10.807 6.344 -25.102 1.00 91.50 72 ASN A CA 1
ATOM 496 C C . ASN A 1 72 ? 11.377 4.911 -25.156 1.00 91.50 72 ASN A C 1
ATOM 498 O O . ASN A 1 72 ? 12.581 4.720 -25.307 1.00 91.50 72 ASN A O 1
ATOM 502 N N . ALA A 1 73 ? 10.506 3.914 -25.017 1.00 89.19 73 ALA A N 1
ATOM 503 C CA . ALA A 1 73 ? 10.822 2.493 -25.050 1.00 89.19 73 ALA A CA 1
ATOM 504 C C . ALA A 1 73 ? 9.657 1.733 -25.706 1.00 89.19 73 ALA A C 1
ATOM 506 O O . ALA A 1 73 ? 8.562 2.287 -25.850 1.00 89.19 73 ALA A O 1
ATOM 507 N N . THR A 1 74 ? 9.905 0.484 -26.096 1.00 81.50 74 THR A N 1
ATOM 508 C CA . THR A 1 74 ? 8.931 -0.447 -26.691 1.00 81.50 74 THR A CA 1
ATOM 509 C C . THR A 1 74 ? 8.929 -1.767 -25.955 1.00 81.50 74 THR A C 1
ATOM 511 O O . THR A 1 74 ? 10.047 -2.198 -25.591 1.00 81.50 74 THR A O 1
#

Foldseek 3Di:
DDKDWDDWQPDADPVRHTDHIDDMDDDDDDPDDKDWDWDFPDDPPDDDDTDIDIDIPDDDPPDDPVVDDDDSDD

Radius of gyration: 25.9 Å; chains: 1; bounding box: 60×16×58 Å